Protein AF-A0A7W0IWM0-F1 (afdb_monomer_lite)

Sequence (67 aa):
MISPKLVEVGRHLNIELITYADLQSVEGSPGNFKVKVRKKARSIHMDLCTGCGACVDNCPVLYQAAN

Foldseek 3Di:
DCVVVVVVLVPDPPDDDLPCKDWDDWDDDPPDIDTDIGRDDPVDPPVPDPPPCPCVVPPPDDDDDDD

Structure (mmCIF, N/CA/C/O backbone):
data_AF-A0A7W0IWM0-F1
#
_entry.id   AF-A0A7W0IWM0-F1
#
loop_
_atom_site.group_PDB
_atom_site.id
_atom_site.type_symbol
_atom_site.label_atom_id
_atom_site.label_alt_id
_atom_site.label_comp_id
_atom_site.label_asym_id
_atom_site.label_entity_id
_atom_site.label_seq_id
_atom_site.pdbx_PDB_ins_code
_atom_site.Cartn_x
_atom_site.Cartn_y
_atom_site.Cartn_z
_atom_site.occupancy
_atom_site.B_iso_or_equiv
_atom_site.auth_seq_id
_atom_site.auth_comp_id
_atom_site.auth_asym_id
_atom_site.auth_atom_id
_atom_site.pdbx_PDB_model_num
ATOM 1 N N . MET A 1 1 ? 11.415 -16.195 8.451 1.00 62.59 1 MET A N 1
ATOM 2 C CA . MET A 1 1 ? 10.672 -16.143 7.170 1.00 62.59 1 MET A CA 1
ATOM 3 C C . MET A 1 1 ? 9.347 -15.430 7.398 1.00 62.59 1 MET A C 1
ATOM 5 O O . MET A 1 1 ? 8.523 -15.970 8.119 1.00 62.59 1 MET A O 1
ATOM 9 N N . ILE A 1 2 ? 9.149 -14.232 6.838 1.00 90.88 2 ILE A N 1
ATOM 10 C CA . ILE A 1 2 ? 7.896 -13.460 6.994 1.00 90.88 2 ILE A CA 1
ATOM 11 C C . ILE A 1 2 ? 6.932 -13.629 5.809 1.00 90.88 2 ILE A C 1
ATOM 13 O O . ILE A 1 2 ? 5.734 -13.387 5.936 1.00 90.88 2 ILE A O 1
ATOM 17 N N . SER A 1 3 ? 7.443 -14.100 4.669 1.00 93.69 3 SER A N 1
ATOM 18 C CA . SER A 1 3 ? 6.711 -14.196 3.405 1.00 93.69 3 SER A CA 1
ATOM 19 C C . SER A 1 3 ? 5.377 -14.947 3.497 1.00 93.69 3 SER A C 1
ATOM 21 O O . SER A 1 3 ? 4.402 -14.424 2.960 1.00 93.69 3 SER A O 1
ATOM 23 N N . PRO A 1 4 ? 5.259 -16.090 4.212 1.00 95.38 4 PRO A N 1
ATOM 24 C CA . PRO A 1 4 ? 3.968 -16.765 4.347 1.00 95.38 4 PRO A CA 1
ATOM 25 C C . PRO A 1 4 ? 2.897 -15.868 4.980 1.00 95.38 4 PRO A C 1
ATOM 27 O O . PRO A 1 4 ? 1.773 -15.811 4.486 1.00 95.38 4 PRO A O 1
ATOM 30 N N . LYS A 1 5 ? 3.260 -15.089 6.011 1.00 94.75 5 LYS A N 1
ATOM 31 C CA . LYS A 1 5 ? 2.310 -14.206 6.695 1.00 94.75 5 LYS A CA 1
ATOM 32 C C . LYS A 1 5 ? 1.906 -13.008 5.840 1.00 94.75 5 LYS A C 1
ATOM 34 O O . LYS A 1 5 ? 0.746 -12.612 5.868 1.00 94.75 5 LYS A O 1
ATOM 39 N N . LEU A 1 6 ? 2.831 -12.455 5.051 1.00 95.50 6 LEU A N 1
ATOM 40 C CA . LEU A 1 6 ? 2.519 -11.363 4.119 1.00 95.50 6 LEU A CA 1
ATOM 41 C C . LEU A 1 6 ? 1.485 -11.793 3.069 1.00 95.50 6 LEU A C 1
ATOM 43 O O . LEU A 1 6 ? 0.559 -11.038 2.779 1.00 95.50 6 LEU A O 1
ATOM 47 N N . VAL A 1 7 ? 1.615 -13.012 2.535 1.00 95.44 7 VAL A N 1
A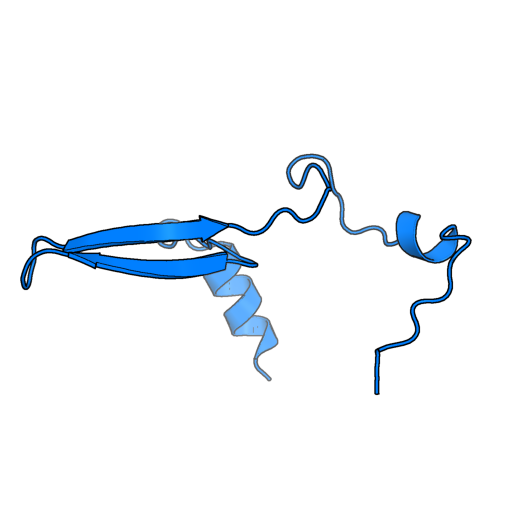TOM 48 C CA . VAL A 1 7 ? 0.669 -13.557 1.548 1.00 95.44 7 VAL A CA 1
ATOM 49 C C . VAL A 1 7 ? -0.696 -13.832 2.178 1.00 95.44 7 VAL A C 1
ATOM 51 O O . VAL A 1 7 ? -1.717 -13.496 1.581 1.00 95.44 7 VAL A O 1
ATOM 54 N N . GLU A 1 8 ? -0.719 -14.418 3.377 1.00 95.56 8 GLU A N 1
ATOM 55 C CA . GLU A 1 8 ? -1.952 -14.713 4.117 1.00 95.56 8 GLU A CA 1
ATOM 56 C C . GLU A 1 8 ? -2.746 -13.432 4.419 1.00 95.56 8 GLU A C 1
ATOM 58 O O . GLU A 1 8 ? -3.922 -13.336 4.072 1.00 95.56 8 GLU A O 1
ATOM 63 N N . VAL A 1 9 ? -2.092 -12.416 4.996 1.00 96.19 9 VAL A N 1
ATOM 64 C CA . VAL A 1 9 ? -2.734 -11.131 5.324 1.00 96.19 9 VAL A CA 1
ATOM 65 C C . VAL A 1 9 ? -3.199 -10.409 4.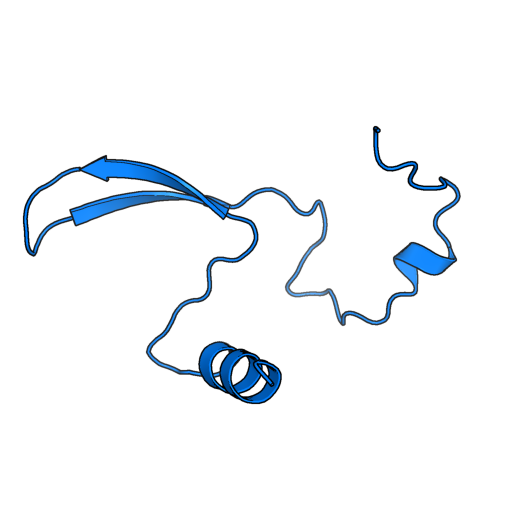056 1.00 96.19 9 VAL A C 1
ATOM 67 O O . VAL A 1 9 ? -4.270 -9.811 4.054 1.00 96.19 9 VAL A O 1
ATOM 70 N N . GLY A 1 10 ? -2.443 -10.522 2.958 1.00 95.00 10 GLY A N 1
ATOM 71 C CA . GLY A 1 10 ? -2.787 -9.948 1.654 1.00 95.00 10 GLY A CA 1
ATOM 72 C C . GLY A 1 10 ? -4.095 -10.445 1.038 1.00 95.00 10 GLY A C 1
ATOM 73 O O . GLY A 1 10 ? -4.645 -9.774 0.168 1.00 95.00 10 GLY A O 1
ATOM 74 N N . ARG A 1 11 ? -4.585 -11.614 1.464 1.00 95.62 11 ARG A N 1
ATOM 75 C CA . ARG A 1 11 ? -5.777 -12.274 0.905 1.00 95.62 11 ARG A CA 1
ATOM 76 C C . ARG A 1 11 ? -6.914 -12.421 1.919 1.00 95.62 11 ARG A C 1
ATOM 78 O O . ARG A 1 11 ? -7.908 -13.081 1.627 1.00 95.62 11 ARG A O 1
ATOM 85 N N . HIS A 1 12 ? -6.769 -11.860 3.117 1.00 97.88 12 HIS A N 1
ATOM 86 C CA . HIS A 1 12 ? -7.712 -12.078 4.206 1.00 97.88 12 HIS A CA 1
ATOM 87 C C . HIS A 1 12 ? -8.974 -11.209 4.055 1.00 97.88 12 HIS A C 1
ATOM 89 O O . HIS A 1 12 ? -8.885 -9.987 4.013 1.00 97.88 12 HIS A O 1
ATOM 95 N N . LEU A 1 13 ? -10.163 -11.825 4.055 1.00 97.38 13 LEU A N 1
ATOM 96 C CA . LEU A 1 13 ? -11.445 -11.145 3.780 1.00 97.38 13 LEU A CA 1
ATOM 97 C C . LEU A 1 13 ? -11.833 -10.071 4.811 1.00 97.38 13 LEU A C 1
ATOM 99 O O . LEU A 1 13 ? -12.519 -9.116 4.470 1.00 97.38 13 LEU A O 1
ATOM 103 N N . ASN A 1 14 ? -11.383 -10.217 6.061 1.00 97.69 14 ASN A N 1
ATOM 104 C CA . ASN A 1 14 ? -11.685 -9.266 7.142 1.00 97.69 14 ASN A CA 1
ATOM 105 C C . ASN A 1 14 ? -10.569 -8.233 7.385 1.00 97.69 14 ASN A C 1
ATOM 107 O O . ASN A 1 14 ? -10.549 -7.604 8.440 1.00 97.69 14 ASN A O 1
ATOM 111 N N . ILE A 1 15 ? -9.594 -8.110 6.476 1.00 97.38 15 ILE A N 1
ATOM 112 C CA . ILE A 1 15 ? -8.492 -7.149 6.608 1.00 97.38 15 ILE A CA 1
ATOM 113 C C . ILE A 1 15 ? -8.425 -6.299 5.343 1.00 97.38 15 ILE A C 1
ATOM 115 O O . ILE A 1 15 ? -8.191 -6.808 4.251 1.00 97.38 15 ILE A O 1
ATOM 119 N N . GLU A 1 16 ? -8.560 -4.985 5.502 1.00 95.62 16 GLU A N 1
ATOM 120 C CA . GLU A 1 16 ? -8.258 -4.030 4.440 1.00 95.62 16 GLU A CA 1
ATOM 121 C C . GLU A 1 16 ? -6.797 -3.575 4.545 1.00 95.62 16 GLU A C 1
ATOM 123 O O . GLU A 1 16 ? -6.361 -3.038 5.565 1.00 95.62 16 GLU A O 1
ATOM 128 N N . LEU A 1 17 ? -6.025 -3.763 3.472 1.00 95.56 17 LEU A N 1
ATOM 129 C CA . LEU A 1 17 ? -4.640 -3.303 3.400 1.00 95.56 17 LEU A CA 1
ATOM 130 C C . LEU A 1 17 ? -4.533 -1.946 2.706 1.00 95.56 17 LEU A C 1
ATOM 132 O O . LEU A 1 17 ? -4.548 -1.838 1.478 1.00 95.56 17 LEU A O 1
ATOM 136 N N . ILE A 1 18 ? -4.297 -0.903 3.498 1.00 96.00 18 ILE A N 1
ATOM 137 C CA . ILE A 1 18 ? -4.009 0.441 2.992 1.00 96.00 18 ILE A CA 1
ATOM 138 C C . ILE A 1 18 ? -2.490 0.643 2.959 1.00 96.00 18 ILE A C 1
ATOM 140 O O . ILE A 1 18 ? -1.869 1.109 3.909 1.00 96.00 18 ILE A O 1
ATOM 144 N N . THR A 1 19 ? -1.864 0.261 1.848 1.00 95.75 19 THR A N 1
ATOM 145 C CA . THR A 1 19 ? -0.402 0.307 1.687 1.00 95.75 19 THR A CA 1
ATOM 146 C C . THR A 1 19 ? 0.095 1.657 1.157 1.00 95.75 19 THR A C 1
ATOM 148 O O . THR A 1 19 ? -0.591 2.322 0.371 1.00 95.75 19 THR A O 1
ATOM 151 N N . TYR A 1 20 ? 1.341 2.012 1.505 1.00 97.25 20 TYR A N 1
ATOM 152 C CA . TYR A 1 20 ? 1.972 3.306 1.185 1.00 97.25 20 TYR A CA 1
ATOM 153 C C . TYR A 1 20 ? 1.127 4.479 1.697 1.00 97.25 20 TYR A C 1
ATOM 155 O O . TYR A 1 20 ? 0.776 5.405 0.964 1.00 97.25 20 TYR A O 1
ATOM 163 N N . ALA A 1 21 ? 0.737 4.387 2.963 1.00 97.94 21 ALA A N 1
ATOM 164 C CA . ALA A 1 21 ? -0.136 5.342 3.608 1.00 97.94 21 ALA A CA 1
ATOM 165 C C . ALA A 1 21 ? 0.368 5.685 5.007 1.00 97.94 21 ALA A C 1
ATOM 167 O O . ALA A 1 21 ? 0.985 4.847 5.660 1.00 97.94 21 ALA A O 1
ATOM 168 N N . ASP A 1 22 ? 0.067 6.904 5.447 1.00 97.94 22 ASP A N 1
ATOM 169 C CA . ASP A 1 22 ? 0.370 7.379 6.794 1.00 97.94 22 ASP A CA 1
ATOM 170 C C . ASP A 1 22 ? -0.928 7.739 7.523 1.00 97.94 22 ASP A C 1
ATOM 172 O O . ASP A 1 22 ? -1.871 8.274 6.927 1.00 97.94 22 ASP A O 1
ATOM 176 N N . LEU A 1 23 ? -0.958 7.497 8.831 1.00 97.75 23 LEU A N 1
ATOM 177 C CA . LEU A 1 23 ? -2.008 7.997 9.710 1.00 97.75 23 LEU A CA 1
ATOM 178 C C . LEU A 1 23 ? -1.797 9.498 9.944 1.00 97.75 23 LEU A C 1
ATOM 180 O O . LEU A 1 23 ? -0.728 9.911 10.383 1.00 97.75 23 LEU A O 1
ATOM 184 N N . GLN A 1 24 ? -2.803 10.318 9.643 1.00 98.25 24 GLN A N 1
ATOM 185 C CA . GLN A 1 24 ? -2.732 11.771 9.818 1.00 98.25 24 GLN A CA 1
ATOM 186 C C . GLN A 1 24 ? -3.363 12.243 11.121 1.00 98.25 24 GLN A C 1
ATOM 188 O O . GLN A 1 24 ? -2.841 13.153 11.757 1.00 98.25 24 GLN A O 1
ATOM 193 N N . SER A 1 25 ? -4.503 11.669 11.495 1.00 98.25 25 SER A N 1
ATOM 194 C CA . SER A 1 25 ? -5.188 12.020 12.733 1.00 98.25 25 SER A CA 1
ATOM 195 C C . SER A 1 25 ? -6.054 10.872 13.232 1.00 98.25 25 SER A C 1
ATOM 197 O O . SER A 1 25 ? -6.489 10.010 12.460 1.00 98.25 25 SER A O 1
ATOM 199 N N . VAL A 1 26 ? -6.291 10.890 14.541 1.00 98.12 26 VAL A N 1
ATOM 200 C CA . VAL A 1 26 ? -7.213 10.008 15.252 1.00 98.12 26 VAL A CA 1
ATOM 201 C C . VAL A 1 26 ? -8.048 10.886 16.167 1.00 98.12 26 VAL A C 1
ATOM 203 O O . VAL A 1 26 ? -7.506 11.653 16.958 1.00 98.12 26 VAL A O 1
ATOM 206 N N . GLU A 1 27 ? -9.360 10.770 16.050 1.00 98.44 27 GLU A N 1
ATOM 207 C CA . GLU A 1 27 ? -10.339 11.487 16.860 1.00 98.44 27 GLU A CA 1
ATOM 208 C C . GLU A 1 27 ? -11.316 10.484 17.482 1.00 98.44 27 GLU A C 1
ATOM 210 O O . GLU A 1 27 ? -11.500 9.374 16.971 1.00 98.44 27 GLU A O 1
ATOM 215 N N . GLY A 1 28 ? -11.972 10.888 18.570 1.00 97.56 28 GLY A N 1
ATOM 216 C CA . GLY A 1 28 ? -12.981 10.085 19.257 1.00 97.56 28 GLY A CA 1
ATOM 217 C C . GLY A 1 28 ? -12.458 9.390 20.511 1.00 97.56 28 GLY A C 1
ATOM 218 O O . GLY A 1 28 ? -11.517 9.849 21.158 1.00 97.56 28 GLY A O 1
ATOM 219 N N . SER A 1 29 ? -13.120 8.301 20.886 1.00 97.44 29 SER A N 1
ATOM 220 C CA . SER A 1 29 ? -12.909 7.591 22.150 1.00 97.44 29 SER A CA 1
ATOM 221 C C . SER A 1 29 ? -13.008 6.072 21.940 1.00 97.44 29 SER A C 1
ATOM 223 O O . SER A 1 29 ? -13.415 5.634 20.859 1.00 97.44 29 SER A O 1
ATOM 225 N N . PRO A 1 30 ? -12.619 5.240 22.928 1.00 97.62 30 PRO A N 1
ATOM 226 C CA . PRO A 1 30 ? -12.656 3.785 22.794 1.00 97.62 30 PRO A CA 1
ATOM 227 C C . PRO A 1 30 ? -13.997 3.262 22.257 1.00 97.62 30 PRO A C 1
ATOM 229 O O . PRO A 1 30 ? -15.055 3.545 22.813 1.00 97.62 30 PRO A O 1
ATOM 232 N N . GLY A 1 31 ? -13.937 2.508 21.155 1.00 96.94 31 GLY A N 1
ATOM 233 C CA . GLY A 1 31 ? -15.102 1.958 20.452 1.00 96.94 31 GLY A CA 1
ATOM 234 C C . GLY A 1 31 ? -15.694 2.854 19.356 1.00 96.94 31 GLY A C 1
ATOM 235 O O . GLY A 1 31 ? -16.418 2.343 18.510 1.00 96.94 31 GLY A O 1
ATOM 236 N N . ASN A 1 32 ? -15.351 4.147 19.313 1.00 97.81 32 ASN A N 1
ATOM 237 C CA . ASN A 1 32 ? -15.876 5.120 18.346 1.00 97.81 32 ASN A CA 1
ATOM 238 C C . ASN A 1 32 ? -14.760 6.033 17.818 1.00 97.81 32 ASN A C 1
ATOM 240 O O . ASN A 1 32 ? -14.751 7.242 18.064 1.00 97.81 32 ASN A O 1
ATOM 244 N N . PHE A 1 33 ? -13.798 5.451 17.102 1.00 98.12 33 PHE A N 1
ATOM 245 C CA . PHE A 1 33 ? -12.706 6.212 16.501 1.00 98.12 33 PHE A CA 1
ATOM 246 C C . PHE A 1 33 ? -13.031 6.649 15.079 1.00 98.12 33 PHE A C 1
ATOM 248 O O . PHE A 1 33 ? -13.540 5.876 14.267 1.00 98.12 33 PHE A O 1
ATOM 255 N N . LYS A 1 34 ? -12.637 7.878 14.758 1.00 98.31 34 LYS A N 1
ATOM 256 C CA . LYS A 1 34 ? -12.568 8.377 13.389 1.00 98.31 34 LYS A CA 1
ATOM 257 C C . LYS A 1 34 ? -11.111 8.654 13.059 1.00 98.31 34 LYS A C 1
ATOM 259 O O . LYS A 1 34 ? -10.458 9.456 13.722 1.00 98.31 34 LYS A O 1
ATOM 264 N N . VAL A 1 35 ? -10.596 7.973 12.042 1.00 97.75 35 VAL A N 1
ATOM 265 C CA . VAL A 1 35 ? -9.195 8.085 11.625 1.00 97.75 35 VAL A CA 1
ATOM 266 C C . VAL A 1 35 ? -9.093 8.698 10.240 1.00 97.75 35 VAL A C 1
ATOM 268 O O . VAL A 1 35 ? -9.904 8.415 9.358 1.00 97.75 35 VAL A O 1
ATOM 271 N N . LYS A 1 36 ? -8.074 9.532 10.035 1.00 98.31 36 LYS A N 1
ATOM 272 C CA . LYS A 1 36 ? -7.729 10.067 8.718 1.00 98.31 36 LYS A CA 1
ATOM 273 C C . LYS A 1 36 ? -6.433 9.433 8.250 1.00 98.31 36 LYS A C 1
ATOM 275 O O . LYS A 1 36 ? -5.389 9.621 8.868 1.00 98.31 36 LYS A O 1
ATOM 280 N N . VAL A 1 37 ? -6.494 8.705 7.142 1.00 98.19 37 VAL A N 1
ATOM 281 C CA . VAL A 1 37 ? -5.340 8.016 6.557 1.00 98.19 37 VAL A CA 1
ATOM 282 C C . VAL A 1 37 ? -5.016 8.646 5.207 1.00 98.19 37 VAL A C 1
ATOM 284 O O . VAL A 1 37 ? -5.863 8.712 4.318 1.00 98.19 37 VAL A O 1
ATOM 287 N N . ARG A 1 38 ? -3.778 9.116 5.037 1.00 98.06 38 ARG A N 1
ATOM 288 C CA . ARG A 1 38 ? -3.280 9.631 3.759 1.00 98.06 38 ARG A CA 1
ATOM 289 C C . ARG A 1 38 ? -2.642 8.497 2.980 1.00 98.06 38 ARG A C 1
ATOM 291 O O . ARG A 1 38 ? -1.510 8.119 3.264 1.00 98.06 38 ARG A O 1
ATOM 298 N N . LYS A 1 39 ? -3.322 8.019 1.941 1.00 97.56 39 LYS A N 1
ATOM 299 C CA . LYS A 1 39 ?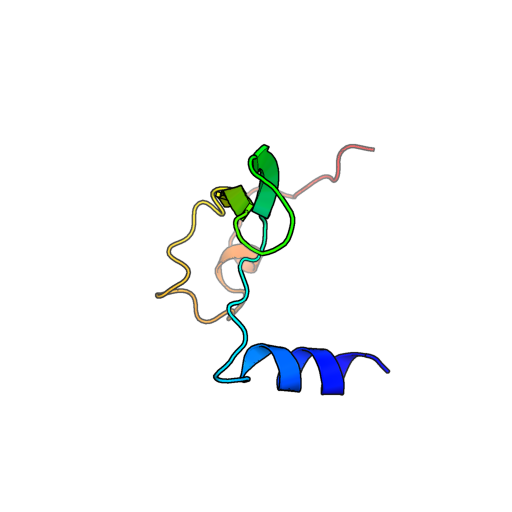 -2.725 7.136 0.932 1.00 97.56 39 LYS A CA 1
ATOM 300 C C . LYS A 1 39 ? -1.871 7.971 -0.023 1.00 97.56 39 LYS A C 1
ATOM 302 O O . LYS A 1 39 ? -2.387 8.853 -0.707 1.00 97.56 39 LYS A O 1
ATOM 307 N N . LYS A 1 40 ? -0.559 7.740 -0.040 1.00 97.88 40 LYS A N 1
ATOM 308 C CA . LYS A 1 40 ? 0.369 8.475 -0.909 1.00 97.88 40 LYS A CA 1
ATOM 309 C C . LYS A 1 40 ? 0.150 8.063 -2.366 1.00 97.88 40 LYS A C 1
ATOM 311 O O . LYS A 1 40 ? -0.126 6.897 -2.664 1.00 97.88 40 LYS A O 1
ATOM 316 N N . ALA A 1 41 ? 0.285 9.027 -3.274 1.00 97.06 41 ALA A N 1
ATOM 317 C CA . ALA A 1 41 ? 0.218 8.764 -4.702 1.00 97.06 41 ALA A CA 1
ATOM 318 C C . ALA A 1 41 ? 1.448 7.951 -5.119 1.00 97.06 41 ALA A C 1
ATOM 320 O O . ALA A 1 41 ? 2.578 8.386 -4.927 1.00 97.06 41 ALA A O 1
ATOM 321 N N . ARG A 1 42 ? 1.219 6.769 -5.696 1.00 96.19 42 ARG A N 1
ATOM 322 C CA . ARG A 1 42 ? 2.273 5.989 -6.366 1.00 96.19 42 ARG A CA 1
ATOM 323 C C . ARG A 1 42 ? 2.531 6.470 -7.791 1.00 96.19 42 ARG A C 1
ATOM 325 O O . ARG A 1 42 ? 3.409 5.936 -8.450 1.00 96.19 42 ARG A O 1
ATOM 332 N N . SER A 1 43 ? 1.712 7.411 -8.267 1.00 96.38 43 SER A N 1
ATOM 333 C CA . SER A 1 43 ? 1.680 7.868 -9.659 1.00 96.38 43 SER A CA 1
ATOM 334 C C . SER A 1 43 ? 1.490 6.721 -10.665 1.00 96.38 43 SER A C 1
ATOM 336 O O . SER A 1 43 ? 1.953 6.797 -11.795 1.00 96.38 43 SER A O 1
ATOM 338 N N . ILE A 1 44 ? 0.809 5.649 -10.239 1.00 96.31 44 ILE A N 1
ATOM 339 C CA . ILE A 1 44 ? 0.494 4.443 -11.015 1.00 96.31 44 ILE A CA 1
ATOM 340 C C . ILE A 1 44 ? -0.943 4.028 -10.673 1.00 96.31 44 ILE A C 1
ATOM 342 O O . ILE A 1 44 ? -1.328 4.031 -9.498 1.00 96.31 44 ILE A O 1
ATOM 346 N N . HIS A 1 45 ? -1.716 3.630 -11.684 1.00 96.19 45 HIS A N 1
ATOM 347 C CA . HIS A 1 45 ? -3.011 2.970 -11.510 1.00 96.19 45 HIS A CA 1
ATOM 348 C C . HIS A 1 45 ? -2.798 1.538 -11.001 1.00 96.19 45 HIS A C 1
ATOM 350 O O . HIS A 1 45 ? -2.428 0.639 -11.755 1.00 96.19 45 HIS A O 1
ATOM 356 N N . MET A 1 46 ? -2.945 1.338 -9.689 1.00 94.69 46 MET A N 1
ATOM 357 C CA . MET A 1 46 ? -2.598 0.071 -9.025 1.00 94.69 46 MET A CA 1
ATOM 358 C C . MET A 1 46 ? -3.526 -1.093 -9.375 1.00 94.69 46 MET A C 1
ATOM 360 O O . MET A 1 46 ? -3.122 -2.240 -9.239 1.00 94.69 46 MET A O 1
ATOM 364 N N . ASP A 1 47 ? -4.740 -0.800 -9.816 1.00 95.12 47 ASP A N 1
ATOM 365 C CA . ASP A 1 47 ? -5.718 -1.749 -10.347 1.00 95.12 47 ASP A CA 1
ATOM 366 C C . ASP A 1 47 ? -5.318 -2.310 -11.720 1.00 95.12 47 ASP A C 1
ATOM 368 O O . ASP A 1 47 ? -5.686 -3.433 -12.053 1.00 95.12 47 ASP A O 1
ATOM 372 N N . LEU A 1 48 ? -4.520 -1.560 -12.487 1.00 97.12 48 LEU A N 1
ATOM 373 C CA . LEU A 1 48 ? -4.001 -1.972 -13.796 1.00 97.12 48 LEU A CA 1
ATOM 374 C C . LEU A 1 48 ? -2.567 -2.524 -13.729 1.00 97.12 48 LEU A C 1
ATOM 376 O O . LEU A 1 48 ? -2.092 -3.159 -14.670 1.00 97.12 48 LEU A O 1
ATOM 380 N N . CYS A 1 49 ? -1.847 -2.269 -12.635 1.00 97.38 49 CYS A N 1
ATOM 381 C CA . CYS A 1 49 ? -0.460 -2.688 -12.469 1.00 97.38 49 CYS A CA 1
ATOM 382 C C . CYS A 1 49 ? -0.356 -4.195 -12.189 1.00 97.38 49 CYS A C 1
ATOM 384 O O . CYS A 1 49 ? -0.862 -4.687 -11.184 1.00 97.38 49 CYS A O 1
ATOM 386 N N . THR A 1 50 ? 0.381 -4.920 -13.031 1.00 97.56 50 THR A N 1
ATOM 387 C CA . THR A 1 50 ? 0.609 -6.370 -12.876 1.00 97.56 50 THR A CA 1
ATOM 388 C C . THR A 1 50 ? 1.87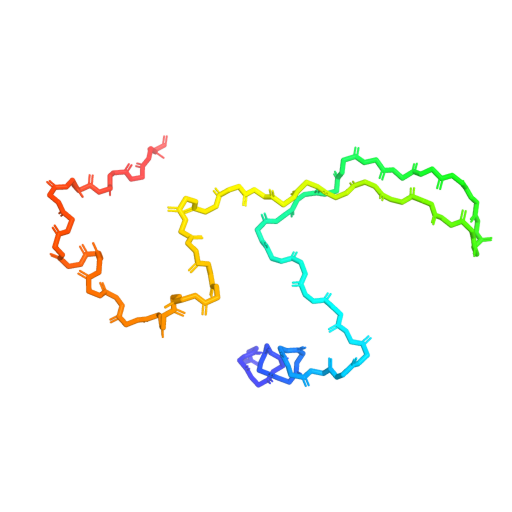5 -6.714 -12.088 1.00 97.56 50 THR A C 1
ATOM 390 O O . THR A 1 50 ? 2.114 -7.879 -11.786 1.00 97.56 50 THR A O 1
ATOM 393 N N . GLY A 1 51 ? 2.708 -5.719 -11.764 1.00 96.00 51 GLY A N 1
ATOM 394 C CA . GLY A 1 51 ? 3.990 -5.936 -11.088 1.00 96.00 51 GLY A CA 1
ATOM 395 C C . GLY A 1 51 ? 5.075 -6.568 -11.969 1.00 96.00 51 GLY A C 1
ATOM 396 O O . GLY A 1 51 ? 6.024 -7.130 -11.436 1.00 96.00 51 GLY A O 1
ATOM 397 N N . CYS A 1 52 ? 4.964 -6.479 -13.299 1.00 97.62 52 CYS A N 1
ATOM 398 C CA . CYS A 1 52 ? 5.895 -7.126 -14.234 1.00 97.62 52 CYS A CA 1
ATOM 399 C C . CYS A 1 52 ? 7.317 -6.534 -14.270 1.00 97.62 52 CYS A C 1
ATOM 401 O O . CYS A 1 52 ? 8.212 -7.175 -14.805 1.00 97.62 52 CYS A O 1
ATOM 403 N N . GLY A 1 53 ? 7.531 -5.320 -13.752 1.00 95.38 53 GLY A N 1
ATOM 404 C CA . GLY A 1 53 ? 8.851 -4.673 -13.706 1.00 95.38 53 GLY A CA 1
ATOM 405 C C . GLY A 1 53 ? 9.281 -3.936 -14.981 1.00 95.38 53 GLY A C 1
ATOM 406 O O . GLY A 1 53 ? 10.183 -3.109 -14.908 1.00 95.38 53 GLY A O 1
ATOM 407 N N . ALA A 1 54 ? 8.580 -4.108 -16.107 1.00 96.44 54 ALA A N 1
ATOM 408 C CA . ALA A 1 54 ? 8.967 -3.518 -17.397 1.00 96.44 54 ALA A CA 1
ATOM 409 C C . ALA A 1 54 ? 9.105 -1.980 -17.388 1.00 96.44 54 ALA A C 1
ATOM 411 O O . ALA A 1 54 ? 9.867 -1.417 -18.172 1.00 96.44 54 ALA A O 1
ATOM 412 N N . CYS A 1 55 ? 8.379 -1.281 -16.510 1.00 94.12 55 CYS A N 1
ATOM 413 C CA . CYS A 1 55 ? 8.513 0.167 -16.351 1.00 94.12 55 CYS A CA 1
ATOM 414 C C . CYS A 1 55 ? 9.869 0.587 -15.760 1.00 94.12 55 CYS A C 1
ATOM 416 O O . CYS A 1 55 ? 10.353 1.667 -16.083 1.00 94.12 55 CYS A O 1
ATOM 418 N N . VAL A 1 56 ? 10.479 -0.252 -14.919 1.00 93.44 56 VAL A N 1
ATOM 419 C CA . VAL A 1 56 ? 11.790 0.007 -14.311 1.00 93.44 56 VAL A CA 1
ATOM 420 C C . VAL A 1 56 ? 12.898 -0.225 -15.335 1.00 93.44 56 VAL A C 1
ATOM 422 O O . VAL A 1 56 ? 13.759 0.635 -15.480 1.00 93.44 56 VAL A O 1
ATOM 425 N N . ASP A 1 57 ? 12.828 -1.321 -16.096 1.00 94.19 57 ASP A N 1
ATOM 426 C CA . ASP A 1 57 ? 13.846 -1.683 -17.097 1.00 94.19 57 ASP A CA 1
ATOM 427 C C . ASP A 1 57 ? 14.002 -0.628 -18.202 1.00 94.19 57 ASP A C 1
ATOM 429 O O . ASP A 1 57 ? 15.097 -0.398 -18.708 1.00 94.19 57 ASP A O 1
ATOM 433 N N . ASN A 1 58 ? 12.898 0.031 -18.566 1.00 94.69 58 ASN A N 1
ATOM 434 C CA . ASN A 1 58 ? 12.863 1.056 -19.611 1.00 94.69 58 ASN A CA 1
ATOM 435 C C . ASN A 1 58 ? 12.992 2.484 -19.062 1.00 94.69 58 ASN A C 1
ATOM 437 O O . ASN A 1 58 ? 12.874 3.448 -19.820 1.00 94.69 58 ASN A O 1
ATOM 441 N N . CYS A 1 59 ? 13.178 2.647 -17.751 1.00 94.31 59 CYS A N 1
ATOM 442 C CA . CYS A 1 59 ? 13.261 3.963 -17.142 1.00 94.31 59 CYS A CA 1
ATOM 443 C C . CYS A 1 59 ? 14.575 4.653 -17.563 1.00 94.31 59 CYS A C 1
ATOM 445 O O . CYS A 1 59 ? 15.651 4.140 -17.258 1.00 94.31 59 CYS A O 1
ATOM 447 N N . PRO A 1 60 ? 14.538 5.829 -18.222 1.00 94.62 60 PRO A N 1
ATOM 448 C CA . PRO A 1 60 ? 15.752 6.512 -18.676 1.00 94.62 60 PRO A CA 1
ATOM 449 C C . PRO A 1 60 ? 16.504 7.221 -17.541 1.00 94.62 60 PRO A C 1
ATOM 451 O O . PRO A 1 60 ? 17.599 7.737 -17.756 1.00 94.62 60 PRO A O 1
ATOM 454 N N . VAL A 1 61 ? 15.915 7.291 -16.342 1.00 92.81 61 VAL A N 1
ATOM 455 C CA . VAL A 1 61 ? 16.538 7.894 -15.163 1.00 92.81 61 VAL A CA 1
ATOM 456 C C . VAL A 1 61 ? 17.047 6.810 -14.224 1.00 92.81 61 VAL A C 1
ATOM 458 O O . VAL A 1 61 ? 16.320 5.892 -13.846 1.00 92.81 61 VAL A O 1
ATOM 461 N N . LEU A 1 62 ? 18.303 6.944 -13.805 1.00 83.88 62 LEU A N 1
ATOM 462 C CA . LEU A 1 62 ? 18.867 6.116 -12.749 1.00 83.88 62 LEU A CA 1
ATOM 463 C C . LEU A 1 62 ? 18.473 6.718 -11.4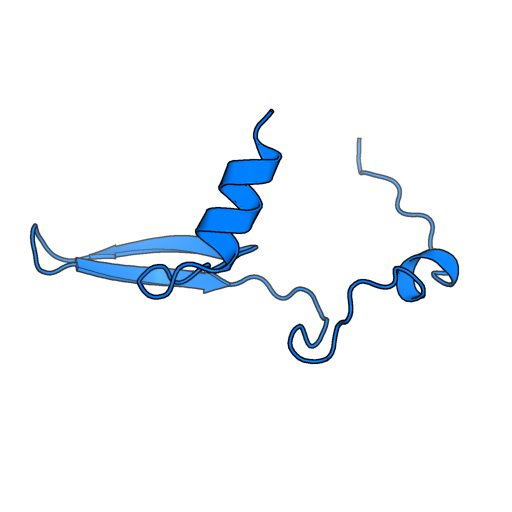04 1.00 83.88 62 LEU A C 1
ATOM 465 O O . LEU A 1 62 ? 18.817 7.860 -11.097 1.00 83.88 62 LEU A O 1
ATOM 469 N N . TYR A 1 63 ? 17.739 5.951 -10.601 1.00 77.25 63 TYR A N 1
ATOM 470 C CA . TYR A 1 63 ? 17.428 6.351 -9.237 1.00 77.25 63 TYR A CA 1
ATOM 471 C C . TYR A 1 63 ? 18.715 6.338 -8.406 1.00 77.25 63 TYR A C 1
ATOM 473 O O . 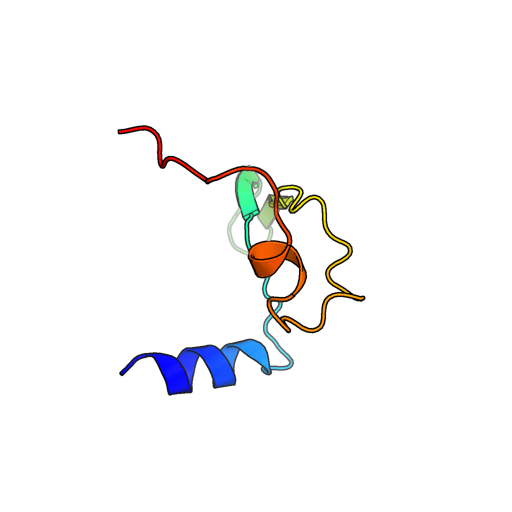TYR A 1 63 ? 19.219 5.278 -8.039 1.00 77.25 63 TYR A O 1
ATOM 481 N N . GLN A 1 64 ? 19.252 7.517 -8.102 1.00 68.88 64 GLN A N 1
ATOM 482 C CA . GLN A 1 64 ? 20.205 7.672 -7.011 1.00 68.88 64 GLN A CA 1
ATOM 483 C C . GLN A 1 64 ? 19.388 7.852 -5.738 1.00 68.88 64 GLN A C 1
ATOM 485 O O . GLN A 1 64 ? 18.682 8.849 -5.583 1.00 68.88 64 GLN A O 1
ATOM 490 N N . ALA A 1 65 ? 19.454 6.873 -4.836 1.00 67.31 65 ALA A N 1
ATOM 491 C CA . ALA A 1 65 ? 19.012 7.108 -3.472 1.00 67.31 65 ALA A CA 1
ATOM 492 C C . ALA A 1 65 ? 19.793 8.325 -2.959 1.00 67.31 65 ALA A C 1
ATOM 494 O O . ALA A 1 65 ? 21.022 8.323 -3.007 1.00 67.31 65 ALA A O 1
ATOM 495 N N . ALA A 1 66 ? 19.088 9.385 -2.555 1.00 59.94 66 ALA A N 1
ATOM 496 C CA . ALA A 1 66 ? 19.725 10.483 -1.848 1.00 59.94 66 ALA A CA 1
ATOM 497 C C . ALA A 1 66 ? 20.425 9.880 -0.621 1.00 59.94 66 ALA A C 1
ATOM 499 O O . ALA A 1 66 ? 19.765 9.208 0.175 1.00 59.94 66 ALA A O 1
ATOM 500 N N . ASN A 1 67 ? 21.749 10.042 -0.561 1.00 49.44 67 ASN A N 1
ATOM 501 C CA . ASN A 1 67 ? 22.558 9.670 0.599 1.00 49.44 67 ASN A CA 1
ATOM 502 C C . ASN A 1 67 ? 22.049 10.375 1.858 1.00 49.44 67 ASN A C 1
ATOM 504 O O . ASN A 1 67 ? 21.708 11.576 1.749 1.00 49.44 67 ASN A O 1
#

pLDDT: mean 93.34, std 9.72, range [49.44, 98.44]

Radius of gyration: 17.09 Å; chains: 1; bounding box: 38×29×42 Å

Secondary structure (DSSP, 8-state):
--HHHHHHHHT-TT-----SEEEEEEEEETTEEEEEEEE---SS-TTT-----HHHHT-SS------